Protein AF-A0AAV0HLV3-F1 (afdb_monomer_lite)

Foldseek 3Di:
DDPPPCPPDDPDPDPPPVVCQVVDPVNVVLVVLVVVCVVCPVDPDDRQHCVRLDDQWLLSWAADPVVRATPCPPFWHQADDPPDPDSSNRIGGPDNNPVVVVVRD

Structure (mmCIF, N/CA/C/O backbone):
data_AF-A0AAV0HLV3-F1
#
_entry.id   AF-A0AAV0HLV3-F1
#
loop_
_atom_site.group_PDB
_atom_site.id
_atom_site.type_symbol
_atom_site.label_atom_id
_atom_site.label_alt_id
_atom_site.label_comp_id
_atom_site.label_asym_id
_atom_site.label_entity_id
_atom_site.label_seq_id
_atom_site.pdbx_PDB_ins_code
_atom_site.Cartn_x
_atom_site.Cartn_y
_atom_site.Cartn_z
_atom_site.occupancy
_atom_site.B_iso_or_equiv
_atom_site.auth_seq_id
_atom_site.auth_comp_id
_atom_site.auth_asym_id
_atom_site.auth_atom_id
_atom_site.pdbx_PDB_model_num
ATOM 1 N N . MET A 1 1 ? -13.019 -12.373 31.655 1.00 36.72 1 MET A N 1
ATOM 2 C CA . MET A 1 1 ? -13.017 -11.530 30.441 1.00 36.72 1 MET A CA 1
ATOM 3 C C . MET A 1 1 ? -11.575 -11.404 29.989 1.00 36.72 1 MET A C 1
ATOM 5 O O . MET A 1 1 ? -10.843 -10.550 30.462 1.00 36.72 1 MET A O 1
ATOM 9 N N . THR A 1 2 ? -11.114 -12.377 29.213 1.00 28.55 2 THR A N 1
ATOM 10 C CA . THR A 1 2 ? -9.735 -12.456 28.730 1.00 28.55 2 THR A CA 1
ATOM 11 C C . THR A 1 2 ? -9.613 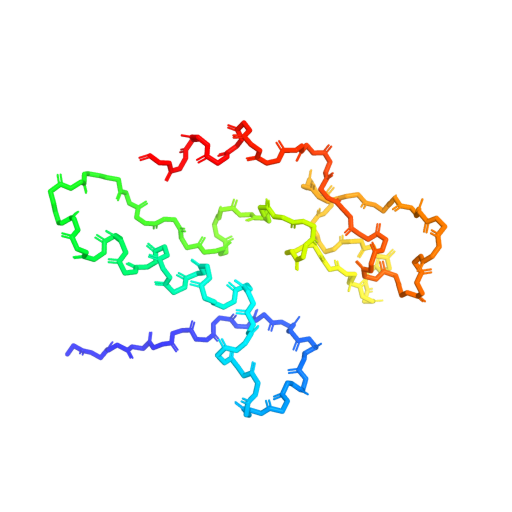-11.597 27.479 1.00 28.55 2 THR A C 1
ATOM 13 O O . THR A 1 2 ? -10.181 -11.948 26.447 1.00 28.55 2 THR A O 1
ATOM 16 N N . CYS A 1 3 ? -8.875 -10.488 27.555 1.00 35.16 3 CYS A N 1
ATOM 17 C CA . CYS A 1 3 ? -8.349 -9.822 26.366 1.00 35.16 3 CYS A CA 1
ATOM 18 C C . CYS A 1 3 ? -7.340 -10.767 25.706 1.00 35.16 3 CYS A C 1
ATOM 20 O O . CYS A 1 3 ? -6.140 -10.705 25.964 1.00 35.16 3 CYS A O 1
ATOM 22 N N . GLN A 1 4 ? -7.830 -11.690 24.882 1.00 34.81 4 GLN A N 1
ATOM 23 C CA . GLN A 1 4 ? -6.993 -12.348 23.895 1.00 34.81 4 GLN A CA 1
ATOM 24 C C . GLN A 1 4 ? -6.604 -11.272 22.890 1.00 34.81 4 GLN A C 1
ATOM 26 O O . GLN A 1 4 ? -7.386 -10.895 22.019 1.00 34.81 4 GLN A O 1
ATOM 31 N N . VAL A 1 5 ? -5.383 -10.761 23.044 1.00 41.16 5 VAL A N 1
ATOM 32 C CA . VAL A 1 5 ? -4.659 -10.109 21.962 1.00 41.16 5 VAL A CA 1
ATOM 33 C C . VAL A 1 5 ? -4.552 -11.163 20.867 1.00 41.16 5 VAL A C 1
ATOM 35 O O . VAL A 1 5 ? -3.661 -12.012 20.879 1.00 41.16 5 VAL A O 1
ATOM 38 N N . LEU A 1 6 ? -5.521 -11.174 19.955 1.00 35.66 6 LEU A N 1
ATOM 39 C CA . LEU A 1 6 ? -5.394 -11.882 18.697 1.00 35.66 6 LEU A CA 1
ATOM 40 C C . LEU A 1 6 ? -4.291 -11.151 17.939 1.00 35.66 6 LEU A C 1
ATOM 42 O O . LEU A 1 6 ? -4.546 -10.220 17.178 1.00 35.66 6 LEU A O 1
ATOM 46 N N . ILE A 1 7 ? -3.046 -11.571 18.174 1.00 39.62 7 ILE A N 1
ATOM 47 C CA . ILE A 1 7 ? -1.948 -11.399 17.231 1.00 39.62 7 ILE A CA 1
ATOM 48 C C . ILE A 1 7 ? -2.361 -12.227 16.013 1.00 39.62 7 ILE A C 1
ATOM 50 O O . ILE A 1 7 ? -1.986 -13.385 15.845 1.00 39.62 7 ILE A O 1
ATOM 54 N N . SER A 1 8 ? -3.267 -11.674 15.211 1.00 35.41 8 SER A N 1
ATOM 55 C CA . SER A 1 8 ? -3.704 -12.264 13.963 1.00 35.41 8 SER A CA 1
ATOM 56 C C . SER A 1 8 ? -2.511 -12.236 13.024 1.00 35.41 8 SER A C 1
ATOM 58 O O . SER A 1 8 ? -2.182 -11.172 12.496 1.00 35.41 8 SER A O 1
ATOM 60 N N . ASN A 1 9 ? -1.864 -13.398 12.890 1.00 34.66 9 ASN A N 1
ATOM 61 C CA . ASN A 1 9 ? -1.020 -13.843 11.781 1.00 34.66 9 ASN A CA 1
ATOM 62 C C . ASN A 1 9 ? -0.926 -12.823 10.643 1.00 34.66 9 ASN A C 1
ATOM 64 O O . ASN A 1 9 ? -1.622 -12.914 9.635 1.00 34.66 9 ASN A O 1
ATOM 68 N N . SER A 1 10 ? -0.051 -11.844 10.815 1.00 35.81 10 SER A N 1
ATOM 69 C CA . SER A 1 10 ? 0.401 -10.992 9.733 1.00 35.81 10 SER A CA 1
ATOM 70 C C . SER A 1 10 ? 1.882 -11.266 9.639 1.00 35.81 10 SER A C 1
ATOM 72 O O . SER A 1 10 ? 2.624 -10.959 10.568 1.00 35.81 10 SER A O 1
ATOM 74 N N . ASN A 1 11 ? 2.280 -11.918 8.549 1.00 37.59 11 ASN A N 1
ATOM 75 C CA . ASN A 1 11 ? 3.654 -11.988 8.076 1.00 37.59 11 ASN A CA 1
ATOM 76 C C . ASN A 1 11 ? 4.222 -10.560 7.999 1.00 37.59 11 ASN A C 1
ATOM 78 O O . ASN A 1 11 ? 4.166 -9.919 6.956 1.00 37.59 11 ASN A O 1
ATOM 82 N N . TYR A 1 12 ? 4.708 -10.040 9.122 1.00 50.66 12 TYR A N 1
ATOM 83 C CA . TYR A 1 12 ? 5.424 -8.780 9.216 1.00 50.66 12 TYR A CA 1
ATOM 84 C C . TYR A 1 12 ? 6.904 -9.157 9.244 1.00 50.66 12 TYR A C 1
ATOM 86 O O . TYR A 1 12 ? 7.384 -9.628 10.279 1.00 50.66 12 TYR A O 1
ATOM 94 N N . PRO A 1 13 ? 7.666 -9.003 8.147 1.00 47.16 13 PRO A N 1
ATOM 95 C CA . PRO A 1 13 ? 9.105 -9.083 8.238 1.00 47.16 13 PRO A CA 1
ATOM 96 C C . PRO A 1 13 ? 9.572 -7.745 8.804 1.00 47.16 13 PRO A C 1
ATOM 98 O O . PRO A 1 13 ? 10.044 -6.861 8.098 1.00 47.16 13 PRO A O 1
ATOM 101 N N . SER A 1 14 ? 9.417 -7.568 10.107 1.00 46.00 14 SER A N 1
ATOM 102 C CA . SER A 1 14 ? 10.309 -6.685 10.826 1.00 46.00 14 SER A CA 1
ATOM 103 C C . SER A 1 14 ? 10.717 -7.398 12.097 1.00 46.00 14 SER A C 1
ATOM 105 O O . SER A 1 14 ? 10.020 -7.419 13.108 1.00 46.00 14 SER A O 1
ATOM 107 N N . VAL A 1 15 ? 11.922 -7.961 12.058 1.00 40.72 15 VAL A N 1
ATOM 108 C CA . VAL A 1 15 ? 12.742 -8.106 13.259 1.00 40.72 15 VAL A CA 1
ATOM 109 C C . VAL A 1 15 ? 13.085 -6.679 13.706 1.00 40.72 15 VAL A C 1
ATOM 111 O O . VAL A 1 15 ? 14.205 -6.195 13.570 1.00 40.72 15 VAL A O 1
ATOM 114 N N . ALA A 1 16 ? 12.067 -5.932 14.131 1.00 51.53 16 ALA A N 1
ATOM 115 C CA . ALA A 1 16 ? 12.223 -4.621 14.700 1.00 51.53 16 ALA A CA 1
ATOM 116 C C . ALA A 1 16 ? 12.850 -4.859 16.063 1.00 51.53 16 ALA A C 1
ATOM 118 O O . ALA A 1 16 ? 12.260 -5.488 16.942 1.00 51.53 16 ALA A O 1
ATOM 119 N N . ASN A 1 17 ? 14.078 -4.377 16.218 1.00 57.84 17 ASN A N 1
ATOM 120 C CA . ASN A 1 17 ? 14.724 -4.235 17.509 1.00 57.84 17 ASN A CA 1
ATOM 121 C C . ASN A 1 17 ? 13.680 -3.637 18.470 1.00 57.84 17 ASN A C 1
ATOM 123 O O . ASN A 1 17 ? 13.237 -2.509 18.243 1.00 57.84 17 ASN A O 1
ATOM 127 N N . HIS A 1 18 ? 13.227 -4.395 19.476 1.00 60.06 18 HIS A N 1
ATOM 128 C CA . HIS A 1 18 ? 12.055 -4.053 20.304 1.00 60.06 18 HIS A CA 1
ATOM 129 C C . HIS A 1 18 ? 12.140 -2.644 20.927 1.00 60.06 18 HIS A C 1
ATOM 131 O O . HIS A 1 18 ? 11.131 -2.024 21.247 1.00 60.06 18 HIS A O 1
ATOM 137 N N . ARG A 1 19 ? 13.357 -2.094 21.029 1.00 67.12 19 ARG A N 1
ATOM 138 C CA . ARG A 1 19 ? 13.650 -0.720 21.457 1.00 67.12 19 ARG A CA 1
ATOM 139 C C . ARG A 1 19 ? 13.073 0.377 20.553 1.00 67.12 19 ARG A C 1
ATOM 141 O O . ARG A 1 19 ? 12.876 1.489 21.023 1.00 67.12 19 ARG A O 1
ATOM 148 N N . ASN A 1 20 ? 12.791 0.095 19.282 1.00 72.50 20 ASN A N 1
ATOM 149 C CA . ASN A 1 20 ? 12.287 1.083 18.320 1.00 72.50 20 ASN A CA 1
ATOM 150 C C . ASN A 1 20 ? 10.781 0.963 18.048 1.00 72.50 20 ASN A C 1
ATOM 152 O O . ASN A 1 20 ? 10.261 1.679 17.198 1.00 72.50 20 ASN A O 1
ATOM 156 N N . ILE A 1 21 ? 10.066 0.099 18.773 1.00 76.62 21 ILE A N 1
ATOM 157 C CA . ILE A 1 21 ? 8.627 -0.142 18.578 1.00 76.62 21 ILE A CA 1
ATOM 158 C C . ILE A 1 21 ? 7.824 1.162 18.704 1.00 76.62 21 ILE A C 1
ATOM 160 O O . ILE A 1 21 ? 7.046 1.493 17.814 1.00 76.62 21 ILE A O 1
ATOM 164 N N . VAL A 1 22 ? 8.091 1.963 19.741 1.00 81.06 22 VAL A N 1
ATOM 165 C CA . VAL A 1 22 ? 7.420 3.259 19.975 1.00 81.06 22 VAL A CA 1
ATOM 166 C C . VAL A 1 22 ? 7.764 4.336 18.941 1.00 81.06 22 VAL A C 1
ATOM 168 O O . VAL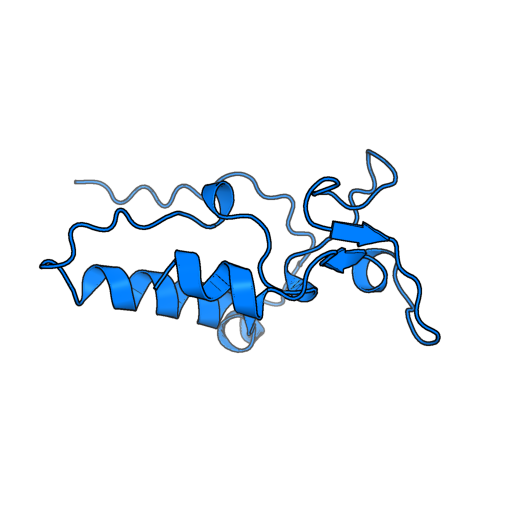 A 1 22 ? 7.090 5.356 18.863 1.00 81.06 22 VAL A O 1
ATOM 171 N N . ARG A 1 23 ? 8.810 4.123 18.132 1.00 81.38 23 ARG A N 1
ATOM 172 C CA . ARG A 1 23 ? 9.185 5.014 17.025 1.00 81.38 23 ARG A CA 1
ATOM 173 C C . ARG A 1 23 ? 8.526 4.619 15.705 1.00 81.38 23 ARG A C 1
ATOM 175 O O . ARG A 1 23 ? 8.714 5.318 14.717 1.00 81.38 23 ARG A O 1
ATOM 182 N N . SER A 1 24 ? 7.781 3.513 15.667 1.00 80.19 24 SER A N 1
ATOM 183 C CA . SER A 1 24 ? 7.078 3.083 14.463 1.00 80.19 24 SER A CA 1
ATOM 184 C C . SER A 1 24 ? 5.840 3.958 14.231 1.00 80.19 24 SER A C 1
ATOM 186 O O . SER A 1 24 ? 4.892 3.890 15.023 1.00 80.19 24 SER A O 1
ATOM 188 N N . PRO A 1 25 ? 5.792 4.750 13.144 1.00 80.06 25 PRO A N 1
ATOM 189 C CA . PRO A 1 25 ? 4.639 5.600 12.853 1.00 80.06 25 PRO A CA 1
ATOM 190 C C . PRO A 1 25 ? 3.376 4.774 12.571 1.00 80.06 25 PRO A C 1
ATOM 192 O O . PRO A 1 25 ? 2.276 5.187 12.932 1.00 80.06 25 PRO A O 1
ATOM 195 N N . VAL A 1 26 ? 3.530 3.577 11.989 1.00 78.12 26 VAL A N 1
ATOM 196 C CA . VAL A 1 26 ? 2.419 2.652 11.721 1.00 78.12 26 VAL A CA 1
ATOM 197 C C . VAL A 1 26 ? 1.791 2.183 13.030 1.00 78.12 26 VAL A C 1
ATOM 199 O O . VAL A 1 26 ? 0.576 2.255 13.181 1.00 78.12 26 VAL A O 1
ATOM 202 N N . LEU A 1 27 ? 2.609 1.754 13.998 1.00 81.31 27 LEU A N 1
ATOM 203 C CA . LEU A 1 27 ? 2.107 1.289 15.291 1.00 81.31 27 LEU A CA 1
ATOM 204 C C . LEU A 1 27 ? 1.384 2.405 16.048 1.00 81.31 27 LEU A C 1
ATOM 206 O O . LEU A 1 27 ? 0.279 2.191 16.537 1.00 81.31 27 LEU A O 1
ATOM 210 N N . MET A 1 28 ? 1.993 3.591 16.126 1.00 83.19 28 MET A N 1
ATOM 211 C CA . MET A 1 28 ? 1.406 4.725 16.843 1.00 83.19 28 MET A CA 1
ATOM 212 C C . MET A 1 28 ? 0.067 5.155 16.238 1.00 83.19 28 MET A C 1
ATOM 214 O O . MET A 1 28 ? -0.853 5.492 16.979 1.00 83.19 28 MET A O 1
ATOM 218 N N . ARG A 1 29 ? -0.077 5.087 14.909 1.00 82.50 29 ARG A N 1
A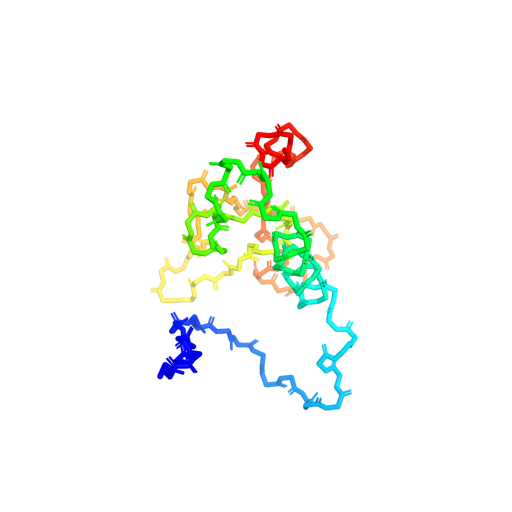TOM 219 C CA . ARG A 1 29 ? -1.345 5.360 14.224 1.00 82.50 29 ARG A CA 1
ATOM 220 C C . ARG A 1 29 ? -2.432 4.354 14.605 1.00 82.50 29 ARG A C 1
ATOM 222 O O . ARG A 1 29 ? -3.536 4.771 14.934 1.00 82.50 29 ARG A O 1
ATOM 229 N N . GLU A 1 30 ? -2.141 3.053 14.562 1.00 79.31 30 GLU A N 1
ATOM 230 C CA . GLU A 1 30 ? -3.127 2.023 14.936 1.00 79.31 30 GLU A CA 1
ATOM 231 C C . GLU A 1 30 ? -3.514 2.119 16.417 1.00 79.31 30 GLU A C 1
ATOM 233 O O . GLU A 1 30 ? -4.690 2.017 16.757 1.00 79.31 30 GLU A O 1
ATOM 238 N N . LEU A 1 31 ? -2.538 2.378 17.293 1.00 83.62 31 LEU A N 1
ATOM 239 C CA . LEU A 1 31 ? -2.781 2.576 18.721 1.00 83.62 31 LEU A CA 1
ATOM 240 C C . LEU A 1 31 ? -3.679 3.794 18.976 1.00 83.62 31 LEU A C 1
ATOM 242 O O . LEU A 1 31 ? -4.608 3.717 19.776 1.00 83.62 31 LEU A O 1
ATOM 246 N N . TRP A 1 32 ? -3.428 4.905 18.279 1.00 83.00 32 TRP A N 1
ATOM 247 C CA . TRP A 1 32 ? -4.262 6.101 18.369 1.00 83.00 32 TRP A CA 1
ATOM 248 C C . TRP A 1 32 ? -5.695 5.838 17.884 1.00 83.00 32 TRP A C 1
ATOM 250 O O . TRP A 1 32 ? -6.638 6.233 18.564 1.00 83.00 32 TRP A O 1
ATOM 260 N N . LEU A 1 33 ? -5.867 5.125 16.761 1.00 77.38 33 LEU A N 1
ATOM 261 C CA . LEU A 1 33 ? -7.188 4.749 16.238 1.00 77.38 33 LEU A CA 1
ATOM 262 C C . LEU A 1 33 ? -7.975 3.887 17.233 1.00 77.38 33 LEU A C 1
ATOM 264 O O . LEU A 1 33 ? -9.162 4.131 17.438 1.00 77.38 33 LEU A O 1
ATOM 268 N N . GLN A 1 34 ? -7.317 2.910 17.862 1.00 80.25 34 GLN A N 1
ATOM 269 C CA . GLN A 1 34 ? -7.931 2.078 18.898 1.00 80.25 34 GLN A CA 1
ATOM 270 C C . GLN A 1 34 ? -8.361 2.927 20.102 1.00 80.25 34 GLN A C 1
ATOM 272 O O . GLN A 1 34 ? -9.513 2.879 20.519 1.00 80.25 34 GLN A O 1
ATOM 277 N N . MET A 1 35 ? -7.454 3.758 20.619 1.00 82.31 35 MET A N 1
ATOM 278 C CA . MET A 1 35 ? -7.715 4.587 21.795 1.00 82.31 35 MET A CA 1
ATOM 279 C C . MET A 1 35 ? -8.835 5.610 21.557 1.00 82.31 35 MET A C 1
ATOM 281 O O . MET A 1 35 ? -9.643 5.849 22.448 1.00 82.31 35 MET A O 1
ATOM 285 N N . TRP A 1 36 ? -8.919 6.197 20.360 1.00 78.12 36 TRP A N 1
ATOM 286 C CA . TRP A 1 36 ? -10.000 7.122 20.011 1.00 78.12 36 TRP A CA 1
ATOM 287 C C . TRP A 1 36 ? -11.377 6.442 20.022 1.00 78.12 36 TRP A C 1
ATOM 289 O O . TRP A 1 36 ? -12.339 7.040 20.502 1.00 78.12 36 TRP A O 1
ATOM 299 N N . HIS A 1 37 ? -11.461 5.192 19.549 1.00 72.25 37 HIS A N 1
ATOM 300 C CA . HIS A 1 37 ? -12.697 4.402 19.587 1.00 72.25 37 HIS A CA 1
ATOM 301 C C . HIS A 1 37 ? -13.131 4.093 21.025 1.00 72.25 37 HIS A C 1
ATOM 303 O O . HIS A 1 37 ? -14.286 4.319 21.379 1.00 72.25 37 HIS A O 1
ATOM 309 N N . ASP A 1 38 ? -12.188 3.693 21.881 1.00 72.31 38 ASP A N 1
ATOM 310 C CA . ASP A 1 38 ? -12.469 3.353 23.281 1.00 72.31 38 ASP A CA 1
ATOM 311 C C . ASP A 1 38 ? -12.902 4.577 24.124 1.00 72.31 38 ASP A C 1
ATOM 313 O O . ASP A 1 38 ? -13.677 4.441 25.071 1.00 72.31 38 ASP A O 1
ATOM 317 N N . ILE A 1 39 ? -12.437 5.788 23.778 1.00 75.94 39 ILE A N 1
ATOM 318 C CA . ILE A 1 39 ? -12.789 7.047 24.467 1.00 75.94 39 ILE A CA 1
ATOM 319 C C . ILE A 1 39 ? -14.195 7.552 24.091 1.00 75.94 39 ILE A C 1
ATOM 321 O O . ILE A 1 39 ? -14.788 8.311 24.862 1.00 75.94 39 ILE A O 1
ATOM 325 N N . ARG A 1 40 ? -14.756 7.144 22.942 1.00 70.25 40 ARG A N 1
ATOM 326 C CA . ARG A 1 40 ? -16.083 7.577 22.458 1.00 70.25 40 ARG A CA 1
ATOM 327 C C . ARG A 1 40 ? -17.115 6.440 22.463 1.00 70.25 40 ARG A C 1
ATOM 329 O O . ARG A 1 40 ? -17.543 5.989 21.396 1.00 70.25 40 ARG A O 1
ATOM 336 N N . PRO A 1 41 ? -17.588 6.002 23.645 1.00 62.81 41 PRO A N 1
ATOM 337 C CA . PRO A 1 41 ? -18.572 4.924 23.754 1.00 62.81 41 PRO A CA 1
ATOM 338 C C . PRO A 1 41 ? -19.963 5.297 23.206 1.00 62.81 41 PRO A C 1
ATOM 340 O O . PRO A 1 41 ? -20.814 4.421 23.078 1.00 62.81 41 PRO A O 1
ATOM 343 N N . ASP A 1 42 ? -20.213 6.574 22.888 1.00 65.50 42 ASP A N 1
ATOM 344 C CA . ASP A 1 42 ? -21.463 7.092 22.313 1.00 65.50 42 ASP A CA 1
ATOM 345 C C . ASP A 1 42 ? -21.546 6.949 20.783 1.00 65.50 42 ASP A C 1
ATOM 347 O O . ASP A 1 42 ? -22.593 7.208 20.187 1.00 65.50 42 ASP A O 1
ATOM 351 N N . THR A 1 43 ? -20.459 6.534 20.130 1.00 60.53 43 THR A N 1
ATOM 352 C CA . THR A 1 43 ? -20.428 6.379 18.674 1.00 60.53 43 THR A CA 1
ATOM 353 C C . THR A 1 43 ? -20.935 4.997 18.252 1.00 60.53 43 THR A C 1
ATOM 355 O O . THR A 1 43 ? -20.390 3.958 18.609 1.00 60.53 43 THR A O 1
ATOM 358 N N . THR A 1 44 ? -21.994 4.962 17.437 1.00 60.12 44 THR A N 1
ATOM 359 C CA . THR A 1 44 ? -22.557 3.734 16.838 1.00 60.12 44 THR A CA 1
ATOM 360 C C . THR A 1 44 ? -21.661 3.088 15.772 1.00 60.12 44 THR A C 1
ATOM 362 O O . THR A 1 44 ? -22.020 2.047 15.214 1.00 60.12 44 THR A O 1
ATOM 365 N N . SER A 1 45 ? -20.509 3.681 15.444 1.00 63.94 45 SER A N 1
ATOM 366 C CA . SER A 1 45 ? -19.590 3.150 14.439 1.00 63.94 45 SER A CA 1
ATOM 367 C C . SER A 1 45 ? -18.781 1.983 15.019 1.00 63.94 45 SER A C 1
ATOM 369 O O . SER A 1 45 ? -18.057 2.101 16.007 1.00 63.94 45 SER A O 1
ATOM 371 N N . LYS A 1 46 ? -18.904 0.799 14.407 1.00 64.06 46 LYS A N 1
ATOM 372 C CA . LYS A 1 46 ? -18.074 -0.359 14.763 1.00 64.06 46 LYS A CA 1
ATOM 373 C C . LYS A 1 46 ? -16.623 -0.062 14.390 1.00 64.06 46 LYS A C 1
ATOM 375 O O . LYS A 1 46 ? -16.350 0.183 13.218 1.00 64.06 46 LYS A O 1
ATOM 380 N N . PHE A 1 47 ? -15.703 -0.155 15.350 1.00 66.81 47 PHE A N 1
ATOM 381 C CA . PHE A 1 47 ? -14.269 -0.122 15.071 1.00 66.81 47 PHE A CA 1
ATOM 382 C C . PHE A 1 47 ? -13.927 -1.137 13.978 1.00 66.81 47 PHE A C 1
ATOM 384 O O . PHE A 1 47 ? -14.151 -2.343 14.132 1.00 66.81 47 PHE A O 1
ATOM 391 N N . VAL A 1 48 ? -13.403 -0.655 12.854 1.00 67.12 48 VAL A N 1
ATOM 392 C CA . VAL A 1 48 ? -12.969 -1.524 11.764 1.00 67.12 48 VAL A CA 1
ATOM 393 C C . VAL A 1 48 ? -11.507 -1.860 12.004 1.00 67.12 48 VAL A C 1
ATOM 395 O O . VAL A 1 48 ? -10.630 -1.014 11.844 1.00 67.12 48 VAL A O 1
ATOM 398 N N . THR A 1 49 ? -11.242 -3.107 12.390 1.00 69.75 49 THR A N 1
ATOM 399 C CA . THR A 1 49 ? -9.872 -3.582 12.606 1.00 69.75 49 THR A CA 1
ATOM 400 C C . THR A 1 49 ? -9.034 -3.422 11.337 1.00 69.75 49 THR A C 1
ATOM 402 O O . THR A 1 49 ? -9.555 -3.504 10.220 1.00 69.75 49 THR A O 1
ATOM 405 N N . LYS A 1 50 ? -7.713 -3.254 11.484 1.00 69.56 50 LYS A N 1
ATOM 406 C CA . LYS A 1 50 ? -6.777 -3.111 10.353 1.00 69.56 50 LYS A CA 1
ATOM 407 C C . LYS A 1 50 ? -6.974 -4.181 9.267 1.00 69.56 50 LYS A C 1
ATOM 409 O O . LYS A 1 50 ? -6.922 -3.877 8.081 1.00 69.56 50 LYS A O 1
ATOM 414 N N . ALA A 1 51 ? -7.284 -5.417 9.667 1.00 69.50 51 ALA A N 1
ATOM 415 C CA . ALA A 1 51 ? -7.554 -6.525 8.749 1.00 69.50 51 ALA A CA 1
ATOM 416 C C . ALA A 1 51 ? -8.807 -6.327 7.870 1.00 69.50 51 ALA A C 1
ATOM 418 O O . ALA A 1 51 ? -8.878 -6.871 6.773 1.00 69.50 51 ALA A O 1
ATOM 419 N N . LYS A 1 52 ? -9.802 -5.571 8.348 1.00 72.50 52 LYS A N 1
ATOM 420 C CA . LYS A 1 52 ? -11.072 -5.301 7.656 1.00 72.50 52 LYS A CA 1
ATOM 421 C C . LYS A 1 52 ? -11.035 -4.027 6.801 1.00 72.50 52 LYS A C 1
ATOM 423 O O . LYS A 1 52 ? -11.794 -3.937 5.845 1.00 72.50 52 LYS A O 1
ATOM 428 N N . ARG A 1 53 ? -10.189 -3.052 7.155 1.00 72.56 53 ARG A N 1
ATOM 429 C CA . ARG A 1 53 ? -10.165 -1.681 6.599 1.00 72.56 53 ARG A CA 1
ATOM 430 C C . ARG A 1 53 ? -9.227 -1.486 5.398 1.00 72.56 53 ARG A C 1
ATOM 432 O O . ARG A 1 53 ? -9.344 -0.479 4.706 1.00 72.56 53 ARG A O 1
ATOM 439 N N . GLY A 1 54 ? -8.360 -2.460 5.113 1.00 78.06 54 GLY A N 1
ATOM 440 C CA . GLY A 1 54 ? -7.378 -2.378 4.027 1.00 78.06 54 GLY A CA 1
ATOM 441 C C . GLY A 1 54 ? -6.234 -1.390 4.320 1.00 78.06 54 GLY A C 1
ATOM 442 O O . GLY A 1 54 ? -6.212 -0.757 5.381 1.00 78.06 54 GLY A O 1
ATOM 443 N N . PRO A 1 55 ? -5.243 -1.281 3.419 1.00 83.88 55 PRO A N 1
ATOM 444 C CA . PRO A 1 55 ? -4.113 -0.368 3.580 1.00 83.88 55 PRO A CA 1
ATOM 445 C C . PRO A 1 55 ? -4.540 1.095 3.397 1.00 83.88 55 PRO A C 1
ATOM 447 O O . PRO A 1 55 ? -5.400 1.408 2.577 1.00 83.88 55 PRO A O 1
ATOM 450 N N . LEU A 1 56 ? -3.924 2.001 4.161 1.00 78.56 56 LEU A N 1
ATOM 451 C CA . LEU A 1 56 ? -4.281 3.427 4.182 1.00 78.56 56 LEU A CA 1
ATOM 452 C C . LEU A 1 56 ? -3.134 4.330 3.767 1.00 78.56 56 LEU A C 1
ATOM 454 O O . LEU A 1 56 ? -3.341 5.497 3.466 1.00 78.56 56 LEU A O 1
ATOM 458 N N . ARG A 1 57 ? -1.900 3.852 3.857 1.00 82.12 57 ARG A N 1
ATOM 459 C CA . ARG A 1 57 ? -0.713 4.571 3.400 1.00 82.12 57 ARG A CA 1
ATOM 460 C C . ARG A 1 57 ? 0.173 3.608 2.633 1.00 82.12 57 ARG A C 1
ATOM 462 O O . ARG A 1 57 ? 0.012 2.397 2.768 1.00 82.12 57 ARG A O 1
ATOM 469 N N . ASP A 1 58 ? 1.104 4.152 1.861 1.00 86.00 58 ASP A N 1
ATOM 470 C CA . ASP A 1 58 ? 2.072 3.341 1.121 1.00 86.00 58 ASP A CA 1
ATOM 471 C C . ASP A 1 58 ? 2.832 2.398 2.070 1.00 86.00 58 ASP A C 1
ATOM 473 O O . ASP A 1 58 ? 3.023 1.236 1.744 1.00 86.00 58 ASP A O 1
ATOM 477 N N . ASP A 1 59 ? 3.110 2.838 3.305 1.00 84.12 59 ASP A N 1
ATOM 478 C CA . ASP A 1 59 ? 3.740 2.021 4.357 1.00 84.12 59 ASP A CA 1
ATOM 479 C C . ASP A 1 59 ? 2.925 0.779 4.779 1.00 84.12 59 ASP A C 1
ATOM 481 O O . ASP A 1 59 ? 3.466 -0.135 5.401 1.00 84.12 59 ASP A O 1
ATOM 485 N N . ASP A 1 60 ? 1.617 0.745 4.499 1.00 83.56 60 ASP A N 1
ATOM 486 C CA . ASP A 1 60 ? 0.771 -0.431 4.741 1.00 83.56 60 ASP A CA 1
ATOM 487 C C . ASP A 1 60 ? 0.812 -1.429 3.573 1.00 83.56 60 ASP A C 1
ATOM 489 O O . ASP A 1 60 ? 0.428 -2.593 3.736 1.00 83.56 60 ASP A O 1
ATOM 493 N N . CYS A 1 61 ? 1.258 -0.989 2.396 1.00 87.94 61 CYS A N 1
ATOM 494 C CA . CYS A 1 61 ? 1.491 -1.854 1.255 1.00 87.94 61 CYS A CA 1
ATOM 495 C C . CYS A 1 61 ? 2.829 -2.578 1.433 1.00 87.94 61 CYS A C 1
ATOM 497 O O . CYS A 1 61 ? 3.853 -1.986 1.756 1.00 87.94 61 CYS A O 1
ATOM 499 N N . TYR A 1 62 ? 2.834 -3.887 1.195 1.00 89.88 62 TYR A N 1
ATOM 500 C CA . TYR A 1 62 ? 4.053 -4.686 1.239 1.00 89.88 62 TYR A CA 1
ATOM 501 C C . TYR A 1 62 ? 4.092 -5.682 0.087 1.00 89.88 62 TYR A C 1
ATOM 503 O O . TYR A 1 62 ? 3.063 -6.055 -0.488 1.00 89.88 62 TYR A O 1
ATOM 511 N N . TRP A 1 63 ? 5.306 -6.106 -0.244 1.00 91.62 63 TRP A N 1
ATOM 512 C CA . TRP A 1 63 ? 5.550 -7.110 -1.265 1.00 91.62 63 TRP A CA 1
ATOM 513 C C . TRP A 1 63 ? 5.376 -8.518 -0.688 1.00 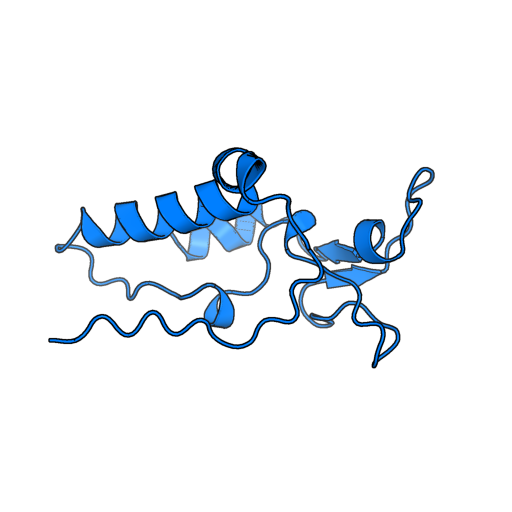91.62 63 TRP A C 1
ATOM 515 O O . TRP A 1 63 ? 6.032 -8.879 0.291 1.00 91.62 63 TRP A O 1
ATOM 525 N N . ASP A 1 64 ? 4.507 -9.323 -1.299 1.00 92.44 64 ASP A N 1
ATOM 526 C CA . ASP A 1 64 ? 4.365 -10.746 -0.998 1.00 92.44 64 ASP A CA 1
ATOM 527 C C . ASP A 1 64 ? 5.331 -11.534 -1.893 1.00 92.44 64 ASP A C 1
ATOM 529 O O . ASP A 1 64 ? 5.088 -11.741 -3.086 1.00 92.44 64 ASP A O 1
ATOM 533 N N . TYR A 1 65 ? 6.445 -11.976 -1.305 1.00 86.62 65 TYR A N 1
ATOM 534 C CA . TYR A 1 65 ? 7.468 -12.757 -2.004 1.00 86.62 65 TYR A CA 1
ATOM 535 C C . TYR A 1 65 ? 6.959 -14.121 -2.482 1.00 86.62 65 TYR A C 1
ATOM 537 O O . TYR A 1 65 ? 7.438 -14.609 -3.500 1.00 86.62 65 TYR A O 1
ATOM 545 N N . GLY A 1 66 ? 5.975 -14.721 -1.805 1.00 92.31 66 GLY A N 1
ATOM 546 C CA . GLY A 1 66 ? 5.419 -16.016 -2.205 1.00 92.31 66 GLY A CA 1
ATOM 547 C C . GLY A 1 66 ? 4.569 -15.928 -3.471 1.00 92.31 66 GLY A C 1
ATOM 548 O O . GLY A 1 66 ? 4.493 -16.888 -4.233 1.00 92.31 66 GLY A O 1
ATOM 549 N N . LYS A 1 67 ? 3.946 -14.770 -3.715 1.00 90.31 67 LYS A N 1
ATOM 550 C CA . LYS A 1 67 ? 3.086 -14.523 -4.886 1.00 90.31 67 LYS A CA 1
ATOM 551 C C . LYS A 1 67 ? 3.713 -13.596 -5.927 1.00 90.31 67 LYS A C 1
ATOM 553 O O . LYS A 1 67 ? 3.051 -13.293 -6.917 1.00 90.31 67 LYS A O 1
ATOM 558 N N . ALA A 1 68 ? 4.940 -13.129 -5.689 1.00 93.12 68 ALA A N 1
ATOM 559 C CA . ALA A 1 68 ? 5.663 -12.179 -6.534 1.00 93.12 68 ALA A CA 1
ATOM 560 C C . ALA A 1 68 ? 4.819 -10.951 -6.941 1.00 93.12 68 ALA A C 1
ATOM 562 O O . ALA A 1 68 ? 4.831 -10.523 -8.094 1.00 93.12 68 ALA A O 1
ATOM 563 N N . ARG A 1 69 ? 4.052 -10.398 -5.993 1.00 92.56 69 ARG A N 1
ATOM 564 C CA . ARG A 1 69 ? 3.197 -9.219 -6.204 1.00 92.56 69 ARG A CA 1
ATOM 565 C C . ARG A 1 69 ? 2.972 -8.463 -4.899 1.00 92.56 69 ARG A C 1
ATOM 567 O O . ARG A 1 69 ? 3.188 -9.013 -3.822 1.00 92.56 69 ARG A O 1
ATOM 574 N N . CYS A 1 70 ? 2.464 -7.233 -4.970 1.00 92.75 70 CYS A N 1
ATOM 575 C CA . CYS A 1 70 ? 1.990 -6.544 -3.768 1.00 92.75 70 CYS A CA 1
ATOM 576 C C . CYS A 1 70 ? 0.865 -7.357 -3.106 1.00 92.75 70 CYS A C 1
ATOM 578 O O . CYS A 1 70 ? -0.038 -7.854 -3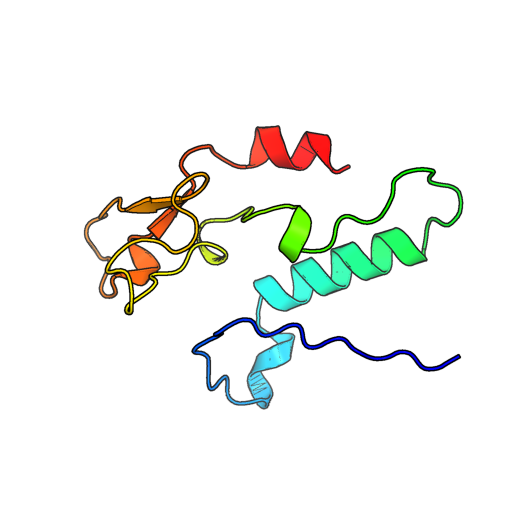.784 1.00 92.75 70 CYS A O 1
ATOM 580 N N . ALA A 1 71 ? 0.924 -7.502 -1.781 1.00 90.25 71 ALA A N 1
ATOM 581 C CA . ALA A 1 71 ? 0.045 -8.401 -1.033 1.00 90.25 71 ALA A CA 1
ATOM 582 C C . ALA A 1 71 ? -1.447 -8.077 -1.220 1.00 90.25 71 ALA A C 1
ATOM 584 O O . ALA A 1 71 ? -2.282 -8.978 -1.319 1.00 90.25 71 ALA A O 1
ATOM 585 N N . TRP A 1 72 ? -1.762 -6.786 -1.332 1.00 88.44 72 TRP A N 1
ATOM 586 C CA . TRP A 1 72 ? -3.110 -6.261 -1.523 1.00 88.44 72 TRP A CA 1
ATOM 587 C C . TRP A 1 72 ? -3.303 -5.782 -2.960 1.00 88.44 72 TRP A C 1
ATOM 589 O O . TRP A 1 72 ? -3.299 -4.584 -3.208 1.00 88.44 72 TRP A O 1
ATOM 599 N N . ALA A 1 73 ? -3.482 -6.703 -3.906 1.00 87.00 73 ALA A N 1
ATOM 600 C CA . ALA A 1 73 ? -3.598 -6.362 -5.330 1.00 87.00 73 ALA A CA 1
ATOM 601 C C . ALA A 1 73 ? -4.769 -5.411 -5.661 1.00 87.00 73 ALA A C 1
ATOM 603 O O . ALA A 1 73 ? -4.690 -4.673 -6.638 1.00 87.00 73 ALA A O 1
ATOM 604 N N . GLU A 1 74 ? -5.832 -5.402 -4.852 1.00 86.06 74 GLU A N 1
ATOM 605 C CA . GLU A 1 74 ? -6.985 -4.507 -5.038 1.00 86.06 74 GLU A CA 1
ATOM 606 C C . GLU A 1 74 ? -6.665 -3.056 -4.657 1.00 86.06 74 GLU A C 1
ATOM 608 O O . GLU A 1 74 ? -7.071 -2.131 -5.354 1.00 86.06 74 GLU A O 1
ATOM 613 N N . TYR A 1 75 ? -5.885 -2.853 -3.592 1.00 85.56 75 TYR A N 1
ATOM 614 C CA . TYR A 1 75 ? -5.627 -1.530 -3.013 1.00 85.56 75 TYR A CA 1
ATOM 615 C C . TYR A 1 75 ? -4.257 -0.962 -3.393 1.00 85.56 75 TYR A C 1
ATOM 617 O O . TYR A 1 75 ? -4.105 0.247 -3.559 1.00 85.56 75 TYR A O 1
ATOM 625 N N . CYS A 1 76 ? -3.261 -1.833 -3.521 1.00 91.00 76 CYS A N 1
ATOM 626 C CA . CYS A 1 76 ? -1.877 -1.491 -3.799 1.00 91.00 76 CYS A CA 1
ATOM 627 C C . CYS A 1 76 ? -1.494 -1.922 -5.217 1.00 91.00 76 CYS A C 1
ATOM 629 O O . CYS A 1 76 ? -1.908 -2.974 -5.709 1.00 91.00 76 CYS A O 1
ATOM 631 N N . GLU A 1 77 ? -0.647 -1.130 -5.854 1.00 92.62 77 GLU A N 1
ATOM 632 C CA . GLU A 1 77 ? -0.015 -1.421 -7.131 1.00 92.62 77 GLU A CA 1
ATOM 633 C C . GLU A 1 77 ? 1.503 -1.409 -6.998 1.00 92.62 77 GLU A C 1
ATOM 635 O O . GLU A 1 77 ? 2.076 -0.749 -6.128 1.00 92.62 77 GLU A O 1
ATOM 640 N N . TYR A 1 78 ? 2.158 -2.150 -7.886 1.00 93.81 78 TYR A N 1
ATOM 641 C CA . TYR A 1 78 ? 3.593 -2.027 -8.056 1.00 93.81 78 TYR A CA 1
ATOM 642 C C . TYR A 1 78 ? 3.869 -0.823 -8.952 1.00 93.81 78 TYR A C 1
ATOM 644 O O . TYR A 1 78 ? 3.558 -0.839 -10.142 1.00 93.81 78 TYR A O 1
ATOM 652 N N . ARG A 1 79 ? 4.459 0.218 -8.376 1.00 93.62 79 ARG A N 1
ATOM 653 C CA . ARG A 1 79 ? 4.821 1.447 -9.071 1.00 93.62 79 ARG A CA 1
ATOM 654 C C . ARG A 1 79 ? 6.231 1.825 -8.668 1.00 93.62 79 ARG A C 1
ATOM 656 O O . ARG A 1 79 ? 6.415 2.357 -7.584 1.00 93.62 79 ARG A O 1
ATOM 663 N N . TYR A 1 80 ? 7.210 1.558 -9.524 1.00 94.00 80 TYR A N 1
ATOM 664 C CA . TYR A 1 80 ? 8.604 1.912 -9.262 1.00 94.00 80 TYR A CA 1
ATOM 665 C C . TYR A 1 80 ? 8.824 3.425 -9.373 1.00 94.00 80 TYR A C 1
ATOM 667 O O . TYR A 1 80 ? 8.398 4.050 -10.346 1.00 94.00 80 TYR A O 1
ATOM 675 N N . ILE A 1 81 ? 9.526 3.998 -8.398 1.00 93.56 81 ILE A N 1
ATOM 676 C CA . ILE A 1 81 ? 10.057 5.361 -8.453 1.00 93.56 81 ILE A CA 1
ATOM 677 C C . ILE A 1 81 ? 11.572 5.273 -8.297 1.00 93.56 81 ILE A C 1
ATOM 679 O O . ILE A 1 81 ? 12.083 4.494 -7.491 1.00 93.56 81 ILE A O 1
ATOM 683 N N . PHE A 1 82 ? 12.302 6.066 -9.082 1.00 95.31 82 PHE A N 1
ATOM 684 C CA . PHE A 1 82 ? 13.757 6.103 -8.996 1.00 95.31 82 PHE A CA 1
ATOM 685 C C . PHE A 1 82 ? 14.204 6.408 -7.557 1.00 95.31 82 PHE A C 1
ATOM 687 O O . PHE A 1 82 ? 13.804 7.418 -6.980 1.00 95.31 82 PHE A O 1
ATOM 694 N N . GLY A 1 83 ? 15.020 5.519 -6.989 1.00 93.31 83 GLY A N 1
ATOM 695 C CA . GLY A 1 83 ? 15.416 5.546 -5.577 1.00 93.31 83 GLY A CA 1
ATOM 696 C C . GLY A 1 83 ? 14.775 4.449 -4.722 1.00 93.31 83 GLY A C 1
ATOM 697 O O . GLY A 1 83 ? 15.224 4.230 -3.598 1.00 93.31 83 GLY A O 1
ATOM 698 N N . ASP A 1 84 ? 13.793 3.712 -5.246 1.00 92.81 84 ASP A N 1
ATOM 699 C CA . ASP A 1 84 ? 13.330 2.482 -4.606 1.00 92.81 84 ASP A CA 1
ATOM 700 C C . ASP A 1 84 ? 14.437 1.424 -4.663 1.00 92.81 84 ASP A C 1
ATOM 702 O O . ASP A 1 84 ? 14.866 0.999 -5.738 1.00 92.81 84 ASP A O 1
ATOM 706 N N . VAL A 1 85 ? 14.893 0.989 -3.491 1.00 92.12 85 VAL A N 1
ATOM 707 C CA . VAL A 1 85 ? 15.935 -0.037 -3.347 1.00 92.12 85 VAL A CA 1
ATOM 708 C C . VAL A 1 85 ? 15.314 -1.424 -3.158 1.00 92.12 85 VAL A C 1
ATOM 710 O O . VAL A 1 85 ? 15.899 -2.430 -3.549 1.00 92.12 85 VAL A O 1
ATOM 713 N N . HIS A 1 86 ? 14.110 -1.494 -2.584 1.00 90.56 86 HIS A N 1
ATOM 714 C CA . HIS A 1 86 ? 13.421 -2.742 -2.262 1.00 90.56 86 HIS A CA 1
ATOM 715 C C . HIS A 1 86 ? 12.057 -2.822 -2.953 1.00 90.56 86 HIS A C 1
ATOM 717 O O . HIS A 1 86 ? 11.340 -1.829 -3.036 1.00 90.56 86 HIS A O 1
ATOM 723 N N . LEU A 1 87 ? 11.635 -4.035 -3.329 1.00 90.94 87 LEU A N 1
ATOM 724 C CA . LEU A 1 87 ? 10.325 -4.289 -3.955 1.00 90.94 87 LEU A CA 1
ATOM 725 C C . LEU A 1 87 ? 9.146 -3.780 -3.111 1.00 90.94 87 LEU A C 1
ATOM 727 O O . LEU A 1 87 ? 8.152 -3.308 -3.654 1.00 90.94 87 LEU A O 1
ATOM 731 N N . GLY A 1 88 ? 9.271 -3.838 -1.779 1.00 88.75 88 GLY A N 1
ATOM 732 C CA . GLY A 1 88 ? 8.275 -3.289 -0.858 1.00 88.75 88 GLY A CA 1
ATOM 733 C C . GLY A 1 88 ? 8.127 -1.770 -0.961 1.00 88.75 88 GLY A C 1
ATOM 734 O O . GLY A 1 88 ? 7.011 -1.281 -0.869 1.00 88.75 88 GLY A O 1
ATOM 735 N N . GLN A 1 89 ? 9.213 -1.034 -1.230 1.00 90.75 89 GLN A N 1
ATOM 736 C CA . GLN A 1 89 ? 9.163 0.425 -1.424 1.00 90.75 89 GLN A CA 1
ATOM 737 C C . GLN A 1 89 ? 8.429 0.797 -2.713 1.00 90.75 89 GLN A C 1
ATOM 739 O O . GLN A 1 89 ? 7.809 1.853 -2.793 1.00 90.75 89 GLN A O 1
ATOM 744 N N . SER A 1 90 ? 8.467 -0.093 -3.704 1.00 93.69 90 SER A N 1
ATOM 745 C CA . SER A 1 90 ? 7.731 0.067 -4.951 1.00 93.69 90 SER A CA 1
ATOM 746 C C . SER A 1 90 ? 6.253 -0.320 -4.850 1.00 93.69 90 SER A C 1
ATOM 748 O O . SER A 1 90 ? 5.500 -0.026 -5.775 1.00 93.69 90 SER A O 1
ATOM 750 N N . CYS A 1 91 ? 5.800 -0.941 -3.754 1.00 93.56 91 CYS A N 1
ATOM 751 C CA . CYS A 1 91 ? 4.373 -1.163 -3.521 1.00 93.56 91 CYS A CA 1
ATOM 752 C C . CYS A 1 91 ? 3.729 0.097 -2.941 1.00 93.56 91 CYS A C 1
ATOM 754 O O . CYS A 1 91 ? 4.044 0.508 -1.829 1.00 93.56 91 CYS A O 1
ATOM 756 N N . ARG A 1 92 ? 2.798 0.692 -3.687 1.00 90.88 92 ARG A N 1
ATOM 757 C CA . ARG A 1 92 ? 2.134 1.955 -3.335 1.00 90.88 92 ARG A CA 1
ATOM 758 C C . ARG A 1 92 ? 0.625 1.832 -3.468 1.00 90.88 92 ARG A C 1
ATOM 760 O O . ARG A 1 92 ? 0.139 0.961 -4.185 1.00 90.88 92 ARG A O 1
ATOM 767 N N . LEU A 1 93 ? -0.129 2.688 -2.790 1.00 90.62 93 LEU A N 1
ATOM 768 C CA . LEU A 1 93 ? -1.584 2.736 -2.935 1.00 90.62 93 LEU A CA 1
ATOM 769 C C . LEU A 1 93 ? -1.993 3.243 -4.320 1.00 90.62 93 LEU A C 1
ATOM 771 O O . LEU A 1 93 ? -1.437 4.217 -4.832 1.00 90.62 93 LEU A O 1
ATOM 775 N N . LYS A 1 94 ? -3.017 2.599 -4.891 1.00 87.50 94 LYS A N 1
ATOM 776 C CA . LYS A 1 94 ? -3.628 2.992 -6.169 1.00 87.50 94 LYS A CA 1
ATOM 777 C C . LYS A 1 94 ? -4.380 4.318 -6.062 1.00 87.50 94 LYS A C 1
ATOM 779 O O . LYS A 1 94 ? -4.177 5.204 -6.882 1.00 87.50 94 LYS A O 1
ATOM 784 N N . ASN A 1 95 ? -5.205 4.467 -5.023 1.00 76.19 95 ASN A N 1
ATOM 785 C CA . ASN A 1 95 ? -5.920 5.706 -4.721 1.00 76.19 95 ASN A CA 1
ATOM 786 C C . ASN A 1 95 ? -5.308 6.383 -3.498 1.00 76.19 95 ASN A C 1
ATOM 788 O O . ASN A 1 95 ? -5.044 5.732 -2.484 1.00 76.19 95 ASN A O 1
ATOM 792 N N . SER A 1 96 ? -5.112 7.702 -3.579 1.00 63.94 96 SER A N 1
ATOM 793 C CA . SER A 1 96 ? -4.684 8.480 -2.423 1.00 63.94 96 SER A CA 1
ATOM 794 C C . SER A 1 96 ? -5.769 8.396 -1.347 1.00 63.94 96 SER A C 1
ATOM 796 O O . SER A 1 96 ? -6.938 8.727 -1.531 1.00 63.94 96 SER A O 1
ATOM 798 N N . SER A 1 97 ? -5.373 7.892 -0.191 1.00 59.22 97 SER A N 1
ATOM 799 C CA . SER A 1 97 ? -6.246 7.524 0.918 1.00 59.22 97 SER A CA 1
ATOM 800 C C . SER A 1 97 ? -6.969 8.683 1.599 1.00 59.22 97 SER A C 1
ATOM 802 O O . SER A 1 97 ? -7.726 8.438 2.533 1.00 59.22 97 SER A O 1
ATOM 804 N N . ALA A 1 98 ? -6.780 9.929 1.162 1.00 56.56 98 ALA A N 1
ATOM 805 C CA . ALA A 1 98 ? -7.484 11.077 1.726 1.00 56.56 98 ALA A CA 1
ATOM 806 C C . ALA A 1 98 ? -9.010 10.931 1.582 1.00 56.56 98 ALA A C 1
ATOM 808 O O . ALA A 1 98 ? -9.733 11.146 2.550 1.00 56.56 98 ALA A O 1
ATOM 809 N N . GLU A 1 99 ? -9.490 10.470 0.424 1.00 55.16 99 GLU A N 1
ATOM 810 C CA . GLU A 1 99 ? -10.921 10.231 0.182 1.00 55.16 99 GLU A CA 1
ATOM 811 C C . GLU A 1 99 ? -11.453 9.027 0.971 1.00 55.16 99 GLU A C 1
ATOM 813 O O . GLU A 1 99 ? -12.567 9.043 1.486 1.00 55.16 99 GLU A O 1
ATOM 818 N N . THR A 1 100 ? -10.646 7.974 1.119 1.00 59.72 100 THR A N 1
ATOM 819 C CA . THR A 1 100 ? -11.063 6.748 1.811 1.00 59.72 100 THR A CA 1
ATOM 820 C C . THR A 1 100 ? -11.019 6.899 3.332 1.00 59.72 100 THR A C 1
ATOM 822 O O . THR A 1 100 ? -11.833 6.293 4.020 1.00 59.72 100 THR A O 1
ATOM 825 N N . LEU A 1 101 ? -10.108 7.714 3.879 1.00 57.53 101 LEU A N 1
ATOM 826 C CA . LEU A 1 101 ? -10.008 7.995 5.316 1.00 57.53 101 LEU A CA 1
ATOM 827 C C . LEU A 1 101 ? -11.250 8.709 5.863 1.00 57.53 101 LEU A C 1
ATOM 829 O O . LEU A 1 101 ? -11.634 8.420 6.994 1.00 57.53 101 LEU A O 1
ATOM 833 N N . LEU A 1 102 ? -11.896 9.560 5.058 1.00 57.22 102 LEU A N 1
ATOM 834 C CA . LEU A 1 102 ? -13.153 10.227 5.416 1.00 57.22 102 LEU A CA 1
ATOM 835 C C . LEU A 1 102 ? -14.305 9.241 5.654 1.00 57.22 102 LEU A C 1
ATOM 837 O O . LEU A 1 102 ? -15.168 9.520 6.47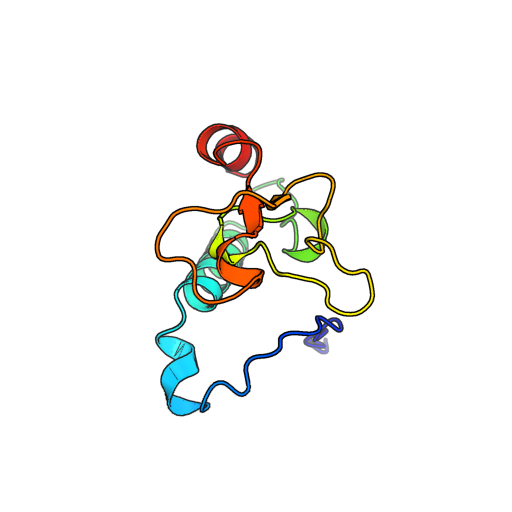1 1.00 57.22 102 LEU A O 1
ATOM 841 N N . ASN A 1 103 ? -14.293 8.067 5.013 1.00 57.22 103 ASN A N 1
ATOM 842 C CA . ASN A 1 103 ? -15.333 7.047 5.208 1.00 57.22 103 ASN A CA 1
ATOM 843 C C . ASN A 1 103 ? -15.224 6.297 6.548 1.00 57.22 103 ASN A C 1
ATOM 845 O O . ASN A 1 103 ? -16.072 5.460 6.851 1.00 57.22 103 ASN A O 1
ATOM 849 N N . TYR A 1 104 ? -14.155 6.529 7.313 1.00 52.75 104 TYR A N 1
ATOM 850 C CA . TYR A 1 104 ? -13.885 5.842 8.579 1.00 52.75 104 TYR A CA 1
ATOM 851 C C . TYR A 1 104 ? -13.765 6.794 9.782 1.00 52.75 104 TYR A C 1
ATOM 853 O O . TYR A 1 104 ? -13.419 6.326 10.868 1.00 52.75 104 TYR A O 1
ATOM 861 N N . LEU A 1 105 ? -14.008 8.096 9.588 1.00 50.25 105 LEU A N 1
ATOM 862 C CA . LEU A 1 105 ? -14.225 9.088 10.650 1.00 50.25 105 LEU A CA 1
ATOM 863 C C . LEU A 1 105 ? -15.727 9.217 10.922 1.00 50.25 105 LEU A C 1
ATOM 865 O O . LEU A 1 105 ? -16.080 9.409 12.107 1.00 50.25 105 LEU A O 1
#

Radius of gyration: 15.59 Å; chains: 1; bounding box: 38×27×40 Å

pLDDT: mean 72.87, std 18.38, range [28.55, 95.31]

Organism: NCBI:txid586396

Secondary structure (DSSP, 8-state):
-----------------GGGGGG-HHHHHHHHHHHHHHH-TT--PPP--HHHH---SGGG--EETTTTEES-TTTEEE---TT--STTTTEEESS-THHHHGGG-

Sequence (105 aa):
MTCQVLISNSNYPSVANHRNIVRSPVLMRELWLQMWHDIRPDTTSKFVTKAKRGPLRDDDCYWDYGKARCAWAEYCEYRYIFGDVHLGQSCRLKNSSAETLLNYL